Protein AF-Q5IST3-F1 (afdb_monomer_lite)

Radius of gyration: 19.04 Å; chains: 1; bounding box: 37×23×60 Å

InterPro domains:
  IPR021131 Large ribosomal subunit protein uL15/eL18 [PF00828] (26-92)
  IPR036227 Large ribosomal subunit protein uL15/eL18 superfamily [SSF52080] (6-92)

Structure (mmCIF, N/CA/C/O backbone):
data_AF-Q5IST3-F1
#
_entry.id   AF-Q5IST3-F1
#
loop_
_atom_site.group_PDB
_atom_site.id
_atom_site.type_symbol
_atom_site.label_atom_id
_atom_site.label_alt_id
_atom_site.label_comp_id
_atom_site.label_asym_id
_atom_site.label_entity_id
_atom_site.label_seq_id
_atom_site.pdbx_PDB_ins_code
_atom_site.Cartn_x
_atom_site.Cartn_y
_atom_site.Cartn_z
_atom_site.occupancy
_atom_site.B_iso_or_equiv
_atom_site.auth_seq_id
_atom_site.auth_comp_id
_atom_site.auth_asym_id
_atom_site.auth_atom_id
_atom_site.pdbx_PDB_model_num
ATOM 1 N N . LYS A 1 1 ? -3.776 -10.813 -36.688 1.00 88.19 1 LYS A N 1
ATOM 2 C CA . LYS A 1 1 ? -4.981 -10.667 -35.828 1.00 88.19 1 LYS A CA 1
ATOM 3 C C . LYS A 1 1 ? -4.707 -11.042 -34.370 1.00 88.19 1 LYS A C 1
ATOM 5 O O . LYS A 1 1 ? -5.029 -10.246 -33.508 1.00 88.19 1 LYS A O 1
ATOM 10 N N . TYR A 1 2 ? -4.101 -12.202 -34.097 1.00 95.25 2 TYR A N 1
ATOM 11 C CA . TYR A 1 2 ? -3.965 -12.733 -32.730 1.00 95.25 2 TYR A CA 1
ATOM 12 C C . TYR A 1 2 ? -2.842 -12.114 -31.875 1.00 95.25 2 TYR A C 1
ATOM 14 O O . TYR A 1 2 ? -2.975 -12.080 -30.661 1.00 95.25 2 TYR A O 1
ATOM 22 N N . HIS A 1 3 ? -1.775 -11.583 -32.491 1.00 94.38 3 HIS A N 1
ATOM 23 C CA . HIS A 1 3 ? -0.617 -11.022 -31.772 1.00 94.38 3 HIS A CA 1
ATOM 24 C C . HIS A 1 3 ? -0.281 -9.598 -32.251 1.00 94.38 3 HIS A C 1
ATOM 26 O O . HIS A 1 3 ? 0.742 -9.385 -32.910 1.00 94.38 3 HIS A O 1
ATOM 32 N N . PRO A 1 4 ? -1.166 -8.616 -32.009 1.00 95.56 4 PRO A N 1
ATOM 33 C CA . PRO A 1 4 ? -0.873 -7.225 -32.337 1.00 95.56 4 PRO A CA 1
ATOM 34 C C . PRO A 1 4 ? 0.322 -6.718 -31.509 1.00 9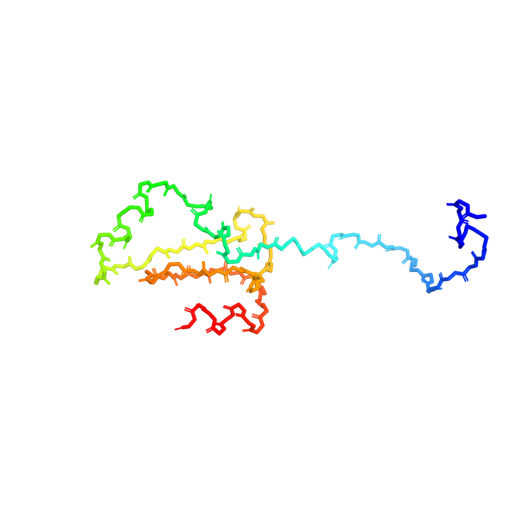5.56 4 PRO A C 1
ATOM 36 O O . PRO A 1 4 ? 0.392 -6.959 -30.308 1.00 95.56 4 PRO A O 1
ATOM 39 N N . GLY A 1 5 ? 1.264 -6.023 -32.156 1.00 95.56 5 GLY A N 1
ATOM 40 C CA . GLY A 1 5 ? 2.432 -5.417 -31.498 1.00 95.56 5 GLY A CA 1
ATOM 41 C C . GLY A 1 5 ? 3.643 -6.335 -31.281 1.00 95.56 5 GLY A C 1
ATOM 42 O O . GLY A 1 5 ? 4.585 -5.917 -30.618 1.00 95.56 5 GLY A O 1
ATOM 43 N N . TYR A 1 6 ? 3.648 -7.560 -31.829 1.00 96.00 6 TYR A N 1
ATOM 44 C CA . TYR A 1 6 ? 4.778 -8.493 -31.677 1.00 96.00 6 TYR A CA 1
ATOM 45 C C . TYR A 1 6 ? 6.064 -8.000 -32.360 1.00 96.00 6 TYR A C 1
ATOM 47 O O . TYR A 1 6 ? 7.154 -8.127 -31.807 1.00 96.00 6 TYR A O 1
ATOM 55 N N . PHE A 1 7 ? 5.937 -7.412 -33.553 1.00 96.19 7 PHE A N 1
ATOM 56 C CA . PHE A 1 7 ? 7.053 -6.784 -34.257 1.00 96.19 7 PHE A CA 1
ATOM 57 C C . PHE A 1 7 ? 7.083 -5.278 -33.990 1.00 96.19 7 PHE A C 1
ATOM 59 O O . PHE A 1 7 ? 6.047 -4.614 -34.016 1.00 96.19 7 PHE A O 1
ATOM 66 N N . GLY A 1 8 ? 8.286 -4.744 -33.781 1.00 94.94 8 GLY A N 1
ATOM 67 C CA . GLY A 1 8 ? 8.531 -3.333 -33.486 1.00 94.94 8 GLY A CA 1
ATOM 68 C C . GLY A 1 8 ? 9.397 -3.152 -32.239 1.00 94.94 8 GLY A C 1
ATOM 69 O O . GLY A 1 8 ? 9.559 -4.065 -31.434 1.00 94.94 8 GLY A O 1
ATOM 70 N N . LYS A 1 9 ? 9.989 -1.966 -32.080 1.00 96.50 9 LYS A N 1
ATOM 71 C CA . LYS A 1 9 ? 10.711 -1.567 -30.862 1.00 96.50 9 LYS A CA 1
ATOM 72 C C . LYS A 1 9 ? 9.924 -0.450 -30.186 1.00 96.50 9 LYS A C 1
ATOM 74 O O . LYS A 1 9 ? 9.560 0.515 -30.851 1.00 96.50 9 LYS A O 1
ATOM 79 N N . VAL A 1 10 ? 9.676 -0.575 -28.884 1.00 95.62 10 VAL A N 1
ATOM 80 C CA . VAL A 1 10 ? 8.921 0.404 -28.087 1.00 95.62 10 VAL A CA 1
ATOM 81 C C . VAL A 1 10 ? 9.650 0.730 -26.786 1.00 95.62 10 VAL A C 1
ATOM 83 O O . VAL A 1 10 ? 10.335 -0.122 -26.221 1.00 95.62 10 VAL A O 1
ATOM 86 N N . GLY A 1 11 ? 9.470 1.958 -26.297 1.00 96.69 11 GLY A N 1
ATOM 87 C CA . GLY A 1 11 ? 10.019 2.408 -25.018 1.00 96.69 11 GLY A CA 1
ATOM 88 C C . GLY A 1 11 ? 11.537 2.626 -25.012 1.00 96.69 11 GLY A C 1
ATOM 89 O O . GLY A 1 11 ? 12.235 2.476 -26.014 1.00 96.69 11 GLY A O 1
ATOM 90 N N . MET A 1 12 ? 12.050 3.022 -23.848 1.00 98.00 12 MET A N 1
ATOM 91 C CA . MET A 1 12 ? 13.469 3.310 -23.629 1.00 98.00 12 MET A CA 1
ATOM 92 C C . MET A 1 12 ? 14.198 2.087 -23.054 1.00 98.00 12 MET A C 1
ATOM 94 O O . MET A 1 12 ? 13.637 1.338 -22.254 1.00 98.00 12 MET A O 1
ATOM 98 N N . ARG A 1 13 ? 15.474 1.896 -23.423 1.00 97.25 13 ARG A N 1
ATOM 99 C CA . ARG A 1 13 ? 16.334 0.840 -22.854 1.00 97.25 13 ARG A CA 1
ATOM 100 C C . ARG A 1 13 ? 16.826 1.249 -21.462 1.00 97.25 13 ARG A C 1
ATOM 102 O O . ARG A 1 13 ? 17.384 2.330 -21.313 1.00 97.25 13 ARG A O 1
ATOM 109 N N . HIS A 1 14 ? 16.682 0.366 -20.474 1.00 96.38 14 HIS A N 1
ATOM 110 C CA . HIS A 1 14 ? 17.245 0.538 -19.132 1.00 96.38 14 HIS A CA 1
ATOM 111 C C . HIS A 1 14 ? 18.367 -0.484 -18.907 1.00 96.38 14 HIS A C 1
ATOM 113 O O . HIS A 1 14 ? 18.110 -1.666 -18.677 1.00 96.38 14 HIS A O 1
ATOM 119 N N . TYR A 1 15 ? 19.617 -0.029 -19.007 1.00 97.31 15 TYR A N 1
ATOM 120 C CA . TYR A 1 15 ? 20.795 -0.864 -18.766 1.00 97.31 15 TYR A CA 1
ATOM 121 C C . TYR A 1 15 ? 21.054 -1.047 -17.267 1.00 97.31 15 TYR A C 1
ATOM 123 O O . TYR A 1 15 ? 20.746 -0.165 -16.473 1.00 97.31 15 TYR A O 1
ATOM 131 N N . HIS A 1 16 ? 21.627 -2.193 -16.886 1.00 96.88 16 HIS A N 1
ATOM 132 C CA . HIS A 1 16 ? 21.954 -2.536 -15.491 1.00 96.88 16 HIS A CA 1
ATOM 133 C C . HIS A 1 16 ? 20.769 -2.399 -14.516 1.00 96.88 16 HIS A C 1
ATOM 135 O O . HIS A 1 16 ? 20.926 -1.940 -13.383 1.00 96.88 16 HIS A O 1
ATOM 141 N N . LEU A 1 17 ? 19.576 -2.821 -14.948 1.00 96.06 17 LEU A N 1
ATOM 142 C CA . LEU A 1 17 ? 18.360 -2.757 -14.141 1.00 96.06 17 LEU A CA 1
ATOM 143 C C . LEU A 1 17 ? 18.513 -3.526 -12.816 1.00 96.06 17 LEU A C 1
ATOM 145 O O . LEU A 1 17 ? 18.575 -4.757 -12.788 1.00 96.06 17 LEU A O 1
ATOM 149 N N . LYS A 1 18 ? 18.465 -2.791 -11.701 1.00 97.44 18 LYS A N 1
ATOM 150 C CA . LYS A 1 18 ? 18.419 -3.335 -10.338 1.00 97.44 18 LYS A CA 1
ATOM 151 C C . LYS A 1 18 ? 16.975 -3.382 -9.833 1.00 97.44 18 LYS A C 1
ATOM 153 O O . LYS A 1 18 ? 16.397 -2.369 -9.445 1.00 97.44 18 LYS A O 1
ATOM 158 N N . ARG A 1 19 ? 16.367 -4.573 -9.834 1.00 95.25 19 ARG A N 1
ATOM 159 C CA . ARG A 1 19 ? 14.939 -4.757 -9.488 1.00 95.25 19 ARG A CA 1
ATOM 160 C C . ARG A 1 19 ? 14.594 -4.402 -8.037 1.00 95.25 19 ARG A C 1
ATOM 162 O O . ARG A 1 19 ? 13.478 -3.982 -7.764 1.00 95.25 19 ARG A O 1
ATOM 169 N N . ASN A 1 20 ? 15.543 -4.519 -7.112 1.00 95.75 20 ASN A N 1
ATOM 170 C CA . ASN A 1 20 ? 15.338 -4.172 -5.703 1.00 95.75 20 ASN A CA 1
ATOM 171 C C . ASN A 1 20 ? 15.044 -2.676 -5.481 1.00 95.75 20 ASN A C 1
ATOM 173 O O . ASN A 1 20 ? 14.310 -2.341 -4.560 1.00 95.75 20 ASN A O 1
ATOM 177 N N . GLN A 1 21 ? 15.559 -1.784 -6.333 1.00 95.06 21 GLN A N 1
ATOM 178 C CA . GLN A 1 21 ? 15.318 -0.338 -6.217 1.00 95.06 21 GLN A CA 1
ATOM 179 C C . GLN A 1 21 ? 13.872 0.053 -6.545 1.00 95.06 21 GLN A C 1
ATOM 181 O O . GLN A 1 21 ? 13.358 1.030 -6.013 1.00 95.06 21 GLN A O 1
ATOM 186 N N . SER A 1 22 ? 13.207 -0.723 -7.404 1.00 93.88 22 SER A N 1
ATOM 187 C CA . SER A 1 22 ? 11.799 -0.524 -7.774 1.00 93.88 22 SER A CA 1
ATOM 188 C C . SER A 1 22 ? 10.844 -1.415 -6.974 1.00 93.88 22 SER A C 1
ATOM 190 O O . SER A 1 22 ? 9.639 -1.419 -7.231 1.00 93.88 22 SER A O 1
ATOM 192 N N . PHE A 1 23 ? 11.352 -2.158 -5.985 1.00 95.50 23 PHE A N 1
ATOM 193 C CA . PHE A 1 23 ? 10.536 -3.039 -5.163 1.00 95.50 23 PHE A CA 1
ATOM 194 C C . PHE A 1 23 ? 9.597 -2.221 -4.268 1.00 95.50 23 PHE A C 1
ATOM 196 O O . PHE A 1 23 ? 10.010 -1.606 -3.286 1.00 95.50 23 PHE A O 1
ATOM 203 N N . CYS A 1 24 ? 8.313 -2.208 -4.625 1.00 96.56 24 CYS A N 1
ATOM 204 C CA . CYS A 1 24 ? 7.274 -1.486 -3.897 1.00 96.56 24 CYS A CA 1
ATOM 205 C C . CYS A 1 24 ? 5.958 -2.284 -3.900 1.00 96.56 24 CYS A C 1
ATOM 207 O O . CYS A 1 24 ? 5.005 -1.920 -4.592 1.00 96.56 24 CYS A O 1
ATOM 209 N N . PRO A 1 25 ? 5.898 -3.408 -3.164 1.00 97.69 25 PRO A N 1
ATOM 210 C CA . PRO A 1 25 ? 4.672 -4.185 -3.016 1.00 97.69 25 PRO A CA 1
ATOM 211 C C . PRO A 1 25 ? 3.562 -3.353 -2.362 1.00 97.69 25 PRO A C 1
ATOM 213 O O . PRO A 1 25 ? 3.792 -2.609 -1.402 1.00 97.69 25 PRO A O 1
ATOM 216 N N . THR A 1 26 ? 2.344 -3.489 -2.887 1.00 97.69 26 THR A N 1
ATOM 217 C CA . THR A 1 26 ? 1.181 -2.680 -2.497 1.00 97.69 26 THR A CA 1
ATOM 218 C C . THR A 1 26 ? 0.112 -3.500 -1.783 1.00 97.69 26 THR A C 1
ATOM 220 O O . THR A 1 26 ? -0.200 -4.604 -2.226 1.00 97.69 26 THR A O 1
ATOM 223 N N . VAL A 1 27 ? -0.531 -2.919 -0.769 1.00 97.56 27 VAL A N 1
ATOM 224 C CA . VAL A 1 27 ? -1.733 -3.463 -0.114 1.00 97.56 27 VAL A CA 1
ATOM 225 C C . VAL A 1 27 ? -2.869 -2.442 -0.166 1.00 97.56 27 VAL A C 1
ATOM 227 O O . VAL A 1 27 ? -2.627 -1.238 -0.200 1.00 97.56 27 VAL A O 1
ATOM 230 N N . ASN A 1 28 ? -4.116 -2.904 -0.211 1.00 97.25 28 ASN A N 1
ATOM 231 C CA . ASN A 1 28 ? -5.298 -2.042 -0.213 1.00 97.25 28 ASN A CA 1
ATOM 232 C C . ASN A 1 28 ? -5.981 -2.021 1.163 1.00 97.25 28 ASN A C 1
ATOM 234 O O . ASN A 1 28 ? -5.794 -2.934 1.968 1.00 97.25 28 ASN A O 1
ATOM 238 N N . LEU A 1 29 ? -6.788 -0.986 1.418 1.00 95.00 29 LEU A N 1
ATOM 239 C CA . LEU A 1 29 ? -7.481 -0.795 2.698 1.00 95.00 29 LEU A CA 1
ATOM 240 C C . LEU A 1 29 ? -8.424 -1.949 3.074 1.00 95.00 29 LEU A C 1
ATOM 242 O O . LEU A 1 29 ? -8.529 -2.282 4.252 1.00 95.00 29 LEU A O 1
ATOM 246 N N . ASP A 1 30 ? -9.085 -2.569 2.093 1.00 92.81 30 ASP A N 1
ATOM 247 C CA . ASP A 1 30 ? -9.965 -3.734 2.291 1.00 92.81 30 ASP A CA 1
ATOM 248 C C . ASP A 1 30 ? -9.251 -4.937 2.919 1.00 92.81 30 ASP A C 1
ATOM 250 O O . ASP A 1 30 ? -9.872 -5.713 3.641 1.00 92.81 30 ASP A O 1
ATOM 254 N N . LYS A 1 31 ? -7.943 -5.075 2.680 1.00 93.12 31 LYS A N 1
ATOM 255 C CA . LYS A 1 31 ? -7.128 -6.190 3.176 1.00 93.12 31 LYS A CA 1
ATOM 256 C C . LYS A 1 31 ? -6.313 -5.861 4.426 1.00 93.12 31 LYS A C 1
ATOM 258 O O . LYS A 1 31 ? -5.634 -6.736 4.944 1.00 93.12 31 LYS A O 1
ATOM 263 N N . LEU A 1 32 ? -6.364 -4.640 4.961 1.00 93.00 32 LEU A N 1
ATOM 264 C CA . LEU A 1 32 ? -5.547 -4.293 6.136 1.00 93.00 32 LEU A CA 1
ATOM 265 C C . LEU A 1 32 ? -5.878 -5.161 7.358 1.00 93.00 32 LEU A C 1
ATOM 267 O O . LEU A 1 32 ? -4.975 -5.632 8.043 1.00 93.00 32 LEU A O 1
ATOM 271 N N . TRP A 1 33 ? -7.159 -5.455 7.585 1.00 91.94 33 TRP A N 1
ATOM 272 C CA . TRP A 1 33 ? -7.596 -6.283 8.715 1.00 91.94 33 TRP A CA 1
ATOM 273 C C . TRP A 1 33 ? -7.304 -7.775 8.558 1.00 91.94 33 TRP A C 1
ATOM 275 O O . TRP A 1 33 ? -7.486 -8.514 9.519 1.0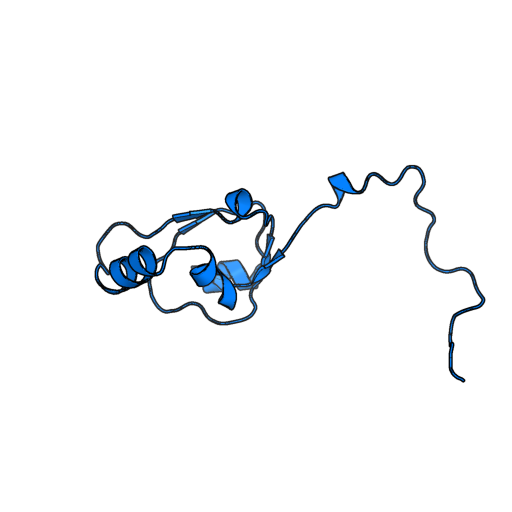0 91.94 33 TRP A O 1
ATOM 285 N N . THR A 1 34 ? -6.835 -8.225 7.390 1.00 91.81 34 THR A N 1
ATOM 286 C CA . THR A 1 34 ? -6.353 -9.605 7.224 1.00 91.81 34 THR A CA 1
ATOM 287 C C . THR A 1 34 ? -4.900 -9.763 7.669 1.00 91.81 34 THR A C 1
ATOM 289 O O . THR A 1 34 ? -4.420 -10.884 7.765 1.00 91.81 34 THR A O 1
ATOM 292 N N . LEU A 1 35 ? -4.183 -8.658 7.917 1.00 91.88 35 LEU A N 1
ATOM 293 C CA . LEU A 1 35 ? -2.790 -8.670 8.388 1.00 91.88 35 LEU A CA 1
ATOM 294 C C . LEU A 1 35 ? -2.673 -8.824 9.910 1.00 91.88 35 LEU A C 1
ATOM 296 O O . LEU A 1 35 ? -1.572 -8.964 10.435 1.00 91.88 35 LEU A O 1
ATOM 300 N N . VAL A 1 36 ? -3.798 -8.776 10.620 1.00 89.88 36 VAL A N 1
ATOM 301 C CA . VAL A 1 36 ? -3.880 -8.921 12.075 1.00 89.88 36 VAL A CA 1
ATOM 302 C C . VAL A 1 36 ? -4.708 -10.145 12.439 1.00 89.88 36 VAL A C 1
ATOM 304 O O . VAL A 1 36 ? -5.603 -10.548 11.697 1.00 89.88 36 VAL A O 1
ATOM 307 N N . SER A 1 37 ? -4.414 -10.735 13.599 1.00 90.12 37 SER A N 1
ATOM 308 C CA . SER A 1 37 ? -5.176 -11.875 14.105 1.00 90.12 37 SER A CA 1
ATOM 309 C C . SER A 1 37 ? -6.631 -11.498 14.383 1.00 90.12 37 SER A C 1
ATOM 311 O O . SER A 1 37 ? -6.951 -10.367 14.766 1.00 90.12 37 SER A O 1
ATOM 313 N N . GLU A 1 38 ? -7.521 -12.478 14.250 1.00 88.62 38 GLU A N 1
ATOM 314 C CA . GLU A 1 38 ? -8.944 -12.280 14.512 1.00 88.62 38 GLU A CA 1
ATOM 315 C C . GLU A 1 38 ? -9.214 -11.826 15.951 1.00 88.62 38 GLU A C 1
ATOM 317 O O . GLU A 1 38 ? -10.027 -10.929 16.170 1.00 88.62 38 GLU A O 1
ATOM 322 N N . GLN A 1 39 ? -8.463 -12.353 16.920 1.00 88.31 39 GLN A N 1
ATOM 323 C CA . GLN A 1 39 ? -8.543 -11.932 18.317 1.00 88.31 39 GLN A CA 1
ATOM 324 C C . GLN A 1 39 ? -8.272 -10.428 18.477 1.00 88.31 39 GLN A C 1
ATOM 326 O O . GLN A 1 39 ? -9.041 -9.725 19.131 1.00 88.31 39 GLN A O 1
ATOM 331 N N . THR A 1 40 ? -7.224 -9.910 17.827 1.00 86.75 40 THR A N 1
ATOM 332 C CA . THR A 1 40 ? -6.887 -8.476 17.855 1.00 86.75 40 THR A CA 1
ATOM 333 C C . THR A 1 40 ? -7.995 -7.639 17.222 1.00 86.75 40 THR A C 1
ATOM 335 O O . THR A 1 40 ? -8.381 -6.605 17.766 1.00 86.75 40 THR A O 1
ATOM 338 N N . ARG A 1 41 ? -8.552 -8.109 16.100 1.00 85.94 41 ARG A N 1
ATOM 339 C CA . ARG A 1 41 ? -9.661 -7.448 15.401 1.00 85.94 41 ARG A CA 1
ATOM 340 C C . ARG A 1 41 ? -10.913 -7.355 16.276 1.00 85.94 41 ARG A C 1
ATOM 342 O O . ARG A 1 41 ? -11.512 -6.288 16.365 1.00 85.94 41 ARG A O 1
ATOM 349 N N . VAL A 1 42 ? -11.299 -8.448 16.935 1.00 87.69 42 VAL A N 1
ATOM 350 C CA . VAL A 1 42 ? -12.481 -8.489 17.814 1.00 87.69 42 VAL A CA 1
ATOM 351 C C . VAL A 1 42 ? -12.276 -7.615 19.052 1.00 87.69 42 VAL A C 1
ATOM 353 O O . VAL A 1 42 ? -13.186 -6.888 19.448 1.00 87.69 42 VAL A O 1
ATOM 356 N N . ASN A 1 43 ? -11.080 -7.631 19.640 1.00 86.12 43 ASN A N 1
ATOM 357 C CA . ASN A 1 43 ? -10.758 -6.799 20.799 1.00 86.12 43 ASN A CA 1
ATOM 358 C C . ASN A 1 43 ? -10.770 -5.304 20.456 1.00 86.12 43 ASN A C 1
ATOM 360 O O . ASN A 1 43 ? -11.314 -4.510 21.222 1.00 86.12 43 ASN A O 1
ATOM 364 N N . ALA A 1 44 ? -10.245 -4.923 19.289 1.00 84.12 44 ALA A N 1
ATOM 365 C CA . ALA A 1 44 ? -10.284 -3.544 18.805 1.00 84.12 44 ALA A CA 1
ATOM 366 C C . ALA A 1 44 ? -11.719 -3.056 18.544 1.00 84.12 44 ALA A C 1
ATOM 368 O O . ALA A 1 44 ? -12.045 -1.910 18.843 1.00 84.12 44 ALA A O 1
ATOM 369 N N . ALA A 1 45 ? -12.599 -3.933 18.052 1.00 84.38 45 ALA A N 1
ATOM 370 C CA . ALA A 1 45 ? -14.009 -3.601 17.856 1.00 84.38 45 ALA A CA 1
ATOM 371 C C . ALA A 1 45 ? -14.757 -3.369 19.185 1.00 84.38 45 ALA A C 1
ATOM 373 O O . ALA A 1 45 ? -15.660 -2.531 19.249 1.00 84.38 45 ALA A O 1
ATOM 374 N N . LYS A 1 46 ? -14.384 -4.102 20.245 1.00 84.62 46 LYS A N 1
ATOM 375 C CA . LYS A 1 46 ? -14.972 -3.978 21.590 1.00 84.62 46 LYS A CA 1
ATOM 376 C C . LYS A 1 46 ? -14.462 -2.737 22.334 1.00 84.62 46 LYS A C 1
ATOM 378 O O . LYS A 1 46 ? -15.257 -2.011 22.925 1.00 84.62 46 LYS A O 1
ATOM 383 N N . ASN A 1 47 ? -13.160 -2.459 22.268 1.00 77.62 47 ASN A N 1
ATOM 384 C CA . ASN A 1 47 ? -12.508 -1.392 23.031 1.00 77.62 47 ASN A CA 1
ATOM 385 C C . ASN A 1 47 ? -12.392 -0.089 22.228 1.00 77.62 47 ASN A C 1
ATOM 387 O O . ASN A 1 47 ? -11.312 0.285 21.780 1.00 77.62 47 ASN A O 1
ATOM 391 N N . LYS A 1 48 ? -13.510 0.633 22.079 1.00 70.94 48 LYS A N 1
ATOM 392 C CA . LYS A 1 48 ? -13.572 1.881 21.287 1.00 70.94 48 LYS A CA 1
ATOM 393 C C . LYS A 1 48 ? -12.747 3.046 21.852 1.00 70.94 48 LYS A C 1
ATOM 395 O O . LYS A 1 48 ? -12.365 3.927 21.093 1.00 70.94 48 LYS A O 1
ATOM 400 N N . THR A 1 49 ? -12.500 3.061 23.159 1.00 74.44 49 THR A N 1
ATOM 401 C CA . THR A 1 49 ? -11.756 4.113 23.880 1.00 74.44 49 THR A CA 1
ATOM 402 C C . THR A 1 49 ? -10.343 3.688 24.284 1.00 74.44 49 THR A C 1
ATOM 404 O O . THR A 1 49 ? -9.598 4.490 24.840 1.00 74.44 49 THR A O 1
ATOM 407 N N . GLY A 1 50 ? -9.974 2.429 24.029 1.00 74.81 50 GLY A N 1
ATOM 408 C CA . GLY A 1 50 ? -8.656 1.890 24.350 1.00 74.81 50 GLY A CA 1
ATOM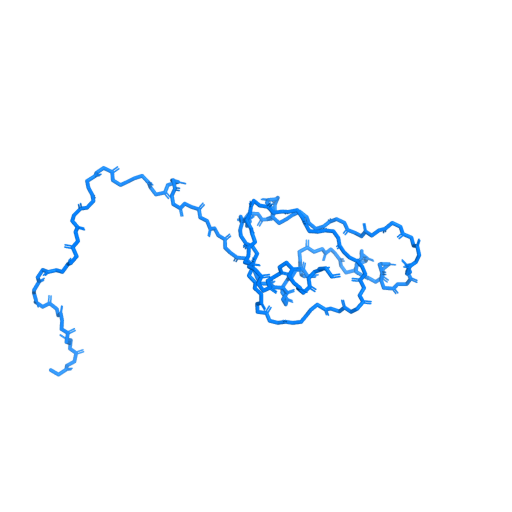 409 C C . GLY A 1 50 ? -7.601 2.222 23.293 1.00 74.81 50 GLY A C 1
ATOM 410 O O . GLY A 1 50 ? -7.875 2.864 22.280 1.00 74.81 50 GLY A O 1
ATOM 411 N N . ALA A 1 51 ? -6.377 1.744 23.518 1.00 81.00 51 ALA A N 1
ATOM 412 C CA . ALA A 1 51 ? -5.290 1.895 22.559 1.00 81.00 51 ALA A CA 1
ATOM 413 C C . ALA A 1 51 ? -5.649 1.258 21.201 1.00 81.00 51 ALA A C 1
ATOM 415 O O . ALA A 1 51 ? -6.023 0.085 21.129 1.00 81.00 51 ALA A O 1
ATOM 416 N N . ALA A 1 52 ? -5.514 2.033 20.121 1.00 87.12 52 ALA A N 1
ATOM 417 C CA . ALA A 1 52 ? -5.781 1.562 18.767 1.00 87.12 52 ALA A CA 1
ATOM 418 C C . ALA A 1 52 ? -4.722 0.535 18.313 1.00 87.12 52 ALA A C 1
ATOM 420 O O . ALA A 1 52 ? -3.531 0.716 18.588 1.00 87.12 52 ALA A O 1
ATOM 421 N N . PRO A 1 53 ? -5.113 -0.524 17.578 1.00 91.00 53 PRO A N 1
ATOM 422 C CA . PRO A 1 53 ? -4.164 -1.493 17.053 1.00 91.00 53 PRO A CA 1
ATOM 423 C C . PRO A 1 53 ? -3.238 -0.852 16.016 1.00 91.00 53 PRO A C 1
ATOM 425 O O . PRO A 1 53 ? -3.664 -0.069 15.161 1.00 91.00 53 PRO A O 1
ATOM 428 N N . ILE A 1 54 ? -1.963 -1.234 16.078 1.00 92.00 54 ILE A N 1
ATOM 429 C CA . ILE A 1 54 ? -0.942 -0.819 15.117 1.00 92.00 54 ILE A CA 1
ATOM 430 C C . ILE A 1 54 ? -0.802 -1.911 14.057 1.00 92.00 54 ILE A C 1
ATOM 432 O O . ILE A 1 54 ? -0.377 -3.025 14.361 1.00 92.00 54 ILE A O 1
ATOM 436 N N . ILE A 1 55 ? -1.116 -1.579 12.807 1.00 94.12 55 ILE A N 1
ATOM 437 C CA . ILE A 1 55 ? -0.904 -2.447 11.647 1.00 94.12 55 ILE A CA 1
ATOM 438 C C . ILE A 1 55 ? 0.375 -1.999 10.943 1.00 94.12 55 ILE A C 1
ATOM 440 O O . ILE A 1 55 ? 0.403 -0.978 10.253 1.00 94.12 55 ILE A O 1
ATOM 444 N N . ASP A 1 56 ? 1.445 -2.767 11.128 1.00 95.62 56 ASP A N 1
ATOM 445 C CA . ASP A 1 56 ? 2.716 -2.560 10.437 1.00 95.62 56 ASP A CA 1
ATOM 446 C C . ASP A 1 56 ? 2.752 -3.376 9.145 1.00 95.62 56 ASP A C 1
ATOM 448 O O . ASP A 1 56 ? 3.015 -4.580 9.150 1.00 95.62 56 ASP A O 1
ATOM 452 N N . VAL A 1 57 ? 2.485 -2.709 8.021 1.00 96.25 57 VAL A N 1
ATOM 453 C CA . VAL A 1 57 ? 2.431 -3.390 6.722 1.00 96.25 57 VAL A CA 1
ATOM 454 C C . VAL A 1 57 ? 3.824 -3.707 6.179 1.00 96.25 57 VAL A C 1
ATOM 456 O O . VAL A 1 57 ? 3.954 -4.603 5.346 1.00 96.25 57 VAL A O 1
ATOM 459 N N . VAL A 1 58 ? 4.869 -3.028 6.673 1.00 96.06 58 VAL A N 1
ATOM 460 C CA . VAL A 1 58 ? 6.260 -3.268 6.261 1.00 96.06 58 VAL A CA 1
ATOM 461 C C . VAL A 1 58 ? 6.729 -4.616 6.783 1.00 96.06 58 VAL A C 1
ATOM 463 O O . VAL A 1 58 ? 7.344 -5.374 6.033 1.00 96.06 58 VAL A O 1
ATOM 466 N N . ARG A 1 59 ? 6.362 -4.961 8.024 1.00 95.25 59 ARG A N 1
ATOM 467 C CA . ARG A 1 59 ? 6.604 -6.302 8.584 1.00 95.25 59 ARG A CA 1
ATOM 468 C C . ARG A 1 59 ? 5.882 -7.399 7.805 1.00 95.25 59 ARG A C 1
ATOM 470 O O . ARG A 1 59 ? 6.408 -8.499 7.689 1.00 95.25 59 ARG A O 1
ATOM 477 N N . SER A 1 60 ? 4.725 -7.091 7.225 1.00 94.38 60 SER A N 1
ATOM 478 C CA . SER A 1 60 ? 3.992 -7.995 6.329 1.00 94.38 60 SER A CA 1
ATOM 479 C C . SER A 1 60 ? 4.509 -7.993 4.882 1.00 94.38 60 SER A C 1
ATOM 481 O O . SER A 1 60 ? 3.906 -8.634 4.025 1.00 94.38 60 SER A O 1
ATOM 483 N N . GLY A 1 61 ? 5.598 -7.277 4.586 1.00 95.75 61 GLY A N 1
ATOM 484 C CA . GLY A 1 61 ? 6.226 -7.255 3.266 1.00 95.75 61 GLY A CA 1
ATOM 485 C C . GLY A 1 61 ? 5.621 -6.263 2.271 1.00 95.75 61 GLY A C 1
ATOM 486 O O . GLY A 1 61 ? 5.934 -6.353 1.090 1.00 95.75 61 GLY A O 1
ATOM 487 N N . TYR A 1 62 ? 4.792 -5.309 2.707 1.00 97.75 62 TYR A N 1
ATOM 488 C CA . TYR A 1 62 ? 4.205 -4.265 1.857 1.00 97.75 62 TYR A CA 1
ATOM 489 C C . TYR A 1 62 ? 4.812 -2.897 2.141 1.00 97.75 62 TYR A C 1
ATOM 491 O O . TYR A 1 62 ? 5.050 -2.526 3.287 1.00 97.75 62 TYR A O 1
ATOM 499 N N . TYR A 1 63 ? 5.047 -2.106 1.096 1.00 97.62 63 TYR A 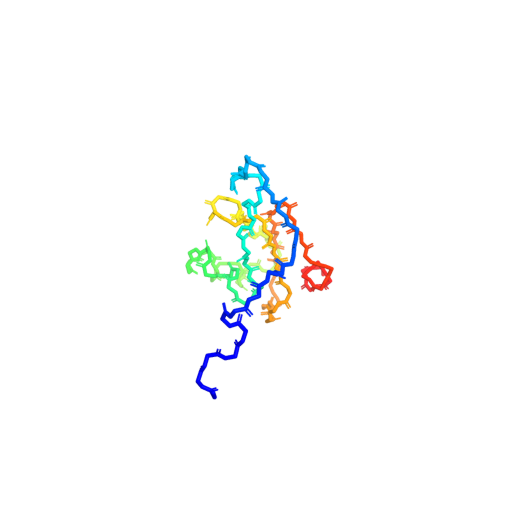N 1
ATOM 500 C CA . TYR A 1 63 ? 5.649 -0.776 1.232 1.00 97.62 63 TYR A CA 1
ATOM 501 C C . TYR A 1 63 ? 4.639 0.347 1.022 1.00 97.62 63 TYR A C 1
ATOM 503 O O . TYR A 1 63 ? 4.780 1.400 1.646 1.00 97.62 63 TYR A O 1
ATOM 511 N N . LYS A 1 64 ? 3.618 0.134 0.183 1.00 97.94 64 LYS A N 1
ATOM 512 C CA . LYS A 1 64 ? 2.639 1.167 -0.169 1.00 97.94 64 LYS A CA 1
ATOM 513 C C . LYS A 1 64 ? 1.201 0.745 0.121 1.00 97.94 64 LYS A C 1
ATOM 515 O O . LYS A 1 64 ? 0.778 -0.335 -0.284 1.00 97.94 64 LYS A O 1
ATOM 520 N N . VAL A 1 65 ? 0.431 1.630 0.752 1.00 97.94 65 VAL A N 1
ATOM 521 C CA . VAL A 1 65 ? -1.005 1.433 1.005 1.00 97.94 65 VAL A CA 1
ATOM 522 C C . VAL A 1 65 ? -1.845 2.222 -0.002 1.00 97.94 65 VAL A 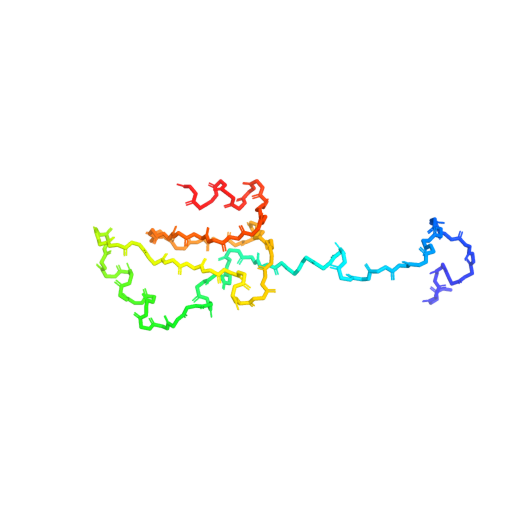C 1
ATOM 524 O O . VAL A 1 65 ? -1.656 3.425 -0.206 1.00 97.94 65 VAL A O 1
ATOM 527 N N . LEU A 1 66 ? -2.789 1.535 -0.643 1.00 98.19 66 LEU A N 1
ATOM 528 C CA . LEU A 1 66 ? -3.680 2.056 -1.677 1.00 98.19 66 LEU A CA 1
ATOM 529 C C . LEU A 1 66 ? -5.136 2.119 -1.193 1.00 98.19 66 LEU A C 1
ATOM 531 O O . LEU A 1 66 ? -5.580 1.320 -0.376 1.00 98.19 66 LEU A O 1
ATOM 535 N N . GLY A 1 67 ? -5.898 3.078 -1.720 1.00 96.75 67 GLY A N 1
ATOM 536 C CA . GLY A 1 67 ? -7.227 3.441 -1.216 1.00 96.75 67 GLY A CA 1
ATOM 537 C C . GLY A 1 67 ? -8.417 2.606 -1.709 1.00 96.75 67 GLY A C 1
ATOM 538 O O . GLY A 1 67 ? -9.546 3.105 -1.636 1.00 96.75 67 GLY A O 1
ATOM 539 N N . LYS A 1 68 ? -8.234 1.398 -2.264 1.00 97.25 68 LYS A N 1
ATOM 540 C CA . LYS A 1 68 ? -9.376 0.547 -2.662 1.00 97.25 68 LYS A CA 1
ATOM 541 C C . LYS A 1 68 ? -10.079 -0.005 -1.417 1.00 97.25 68 LYS A C 1
ATOM 543 O O . LYS A 1 68 ? -9.424 -0.383 -0.454 1.00 97.25 68 LYS A O 1
ATOM 548 N N . GLY A 1 69 ? -11.410 -0.068 -1.458 1.00 93.31 69 GLY A N 1
ATOM 549 C CA . GLY A 1 69 ? -12.224 -0.601 -0.363 1.00 93.31 69 GLY A CA 1
ATOM 550 C C . GLY A 1 69 ? -12.594 0.428 0.704 1.00 93.31 69 GLY A C 1
ATOM 551 O O . GLY A 1 69 ? -12.364 1.632 0.540 1.00 93.31 69 GLY A O 1
ATOM 552 N N . LYS A 1 70 ? -13.222 -0.052 1.777 1.00 89.06 70 LYS A N 1
ATOM 553 C CA . LYS A 1 70 ? -13.620 0.739 2.946 1.00 89.06 70 LYS A CA 1
ATOM 554 C C . LYS A 1 70 ? -13.035 0.093 4.194 1.00 89.06 70 LYS A C 1
ATOM 556 O O . LYS A 1 70 ? -13.064 -1.128 4.317 1.00 89.06 70 LYS A O 1
ATOM 561 N N . LEU A 1 71 ? -12.533 0.921 5.100 1.00 88.50 71 LEU A N 1
ATOM 562 C CA . LEU A 1 71 ? -12.190 0.482 6.443 1.00 88.50 71 LEU A CA 1
ATOM 563 C C . LEU A 1 71 ? -13.459 0.461 7.312 1.00 88.50 71 LEU A C 1
ATOM 565 O O . LEU A 1 71 ? -14.331 1.317 7.134 1.00 88.50 71 LEU A O 1
ATOM 569 N N . PRO A 1 72 ? -13.592 -0.503 8.238 1.00 88.56 72 PRO A N 1
ATOM 570 C CA . PRO A 1 72 ? -14.584 -0.419 9.304 1.00 88.56 72 PRO A CA 1
ATOM 571 C C . PRO A 1 72 ? -14.362 0.845 10.147 1.00 88.56 72 PRO A C 1
ATOM 573 O O . PRO A 1 72 ? -13.232 1.311 10.275 1.00 88.56 72 PRO A O 1
ATOM 576 N N . LYS A 1 73 ? -15.434 1.378 10.751 1.00 86.06 73 LYS A N 1
ATOM 577 C CA . LYS A 1 73 ? -15.408 2.557 11.644 1.00 86.06 73 LYS A CA 1
ATOM 578 C C . LYS A 1 73 ? -14.792 2.235 13.018 1.00 86.06 73 LYS A C 1
ATOM 580 O O . LYS A 1 73 ? -15.400 2.494 14.052 1.00 86.06 73 LYS A O 1
ATOM 585 N N . GLN A 1 74 ? -13.626 1.604 13.024 1.00 86.56 74 GLN A N 1
ATOM 586 C CA . GLN A 1 74 ? -12.836 1.321 14.217 1.00 86.56 74 GLN A CA 1
ATOM 587 C C . GLN A 1 74 ? -11.465 1.993 14.062 1.00 86.56 74 GLN A C 1
ATOM 589 O O . GLN A 1 74 ? -10.889 1.926 12.970 1.00 86.56 74 GLN A O 1
ATOM 594 N N . PRO A 1 75 ? -10.955 2.661 15.109 1.00 89.31 75 PRO A N 1
ATOM 595 C CA . PRO A 1 75 ? -9.692 3.384 15.031 1.00 89.31 75 PRO A CA 1
ATOM 596 C C . PRO A 1 75 ? -8.531 2.416 14.782 1.00 89.31 75 PRO A C 1
ATOM 598 O O . PRO A 1 75 ? -8.483 1.323 15.347 1.00 89.31 75 PRO A O 1
ATOM 601 N N . VAL A 1 76 ? -7.591 2.812 13.924 1.00 91.62 76 VAL A N 1
ATOM 602 C CA . VAL A 1 76 ? -6.415 2.012 13.567 1.00 91.62 76 VAL A CA 1
ATOM 603 C C . VAL A 1 76 ? -5.236 2.916 13.241 1.00 91.62 76 VAL A C 1
ATOM 605 O O . VAL A 1 76 ? -5.403 3.967 12.628 1.00 91.62 76 VAL A O 1
ATOM 608 N N . ILE A 1 77 ? -4.034 2.490 13.620 1.00 92.88 77 ILE A N 1
ATOM 609 C CA . ILE A 1 77 ? -2.789 3.167 13.258 1.00 92.88 77 ILE A CA 1
ATOM 610 C C . ILE A 1 77 ? -2.074 2.301 12.224 1.00 92.88 77 ILE A C 1
ATOM 612 O O . ILE A 1 77 ? -1.731 1.155 12.503 1.00 92.88 77 ILE A O 1
ATOM 616 N N . VAL A 1 78 ? -1.832 2.835 11.028 1.00 95.31 78 VAL A N 1
ATOM 617 C CA . VAL A 1 78 ? -1.160 2.103 9.944 1.00 95.31 78 VAL A CA 1
ATOM 618 C C . VAL A 1 78 ? 0.262 2.631 9.772 1.00 95.31 78 VAL A C 1
ATOM 620 O O . VAL A 1 78 ? 0.453 3.818 9.523 1.00 95.31 78 VAL A O 1
ATOM 623 N N . LYS A 1 79 ? 1.265 1.751 9.869 1.00 96.50 79 LYS A N 1
ATOM 624 C CA . LYS A 1 79 ? 2.673 2.071 9.580 1.00 96.50 79 LYS A CA 1
ATOM 625 C C . LYS A 1 79 ? 3.048 1.522 8.208 1.00 96.50 79 LYS A C 1
ATOM 627 O O . LYS A 1 79 ? 3.024 0.310 8.011 1.00 96.50 79 LYS A O 1
ATOM 632 N N . ALA A 1 80 ? 3.398 2.404 7.275 1.00 97.31 80 ALA A N 1
ATOM 633 C CA . ALA A 1 80 ? 3.845 2.062 5.924 1.00 97.31 80 ALA A CA 1
ATOM 634 C C . ALA A 1 80 ? 4.937 3.034 5.452 1.00 97.31 80 ALA A C 1
ATOM 636 O O . ALA A 1 80 ? 5.083 4.114 6.020 1.00 97.31 80 ALA A O 1
ATOM 637 N N . LYS A 1 81 ? 5.676 2.675 4.391 1.00 97.06 81 LYS A N 1
ATOM 6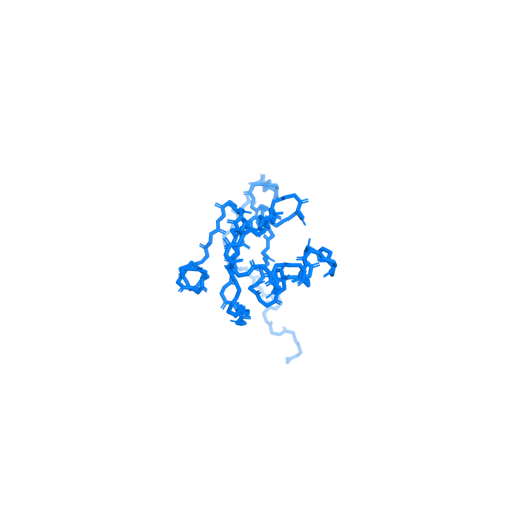38 C CA . LYS A 1 81 ? 6.644 3.596 3.764 1.00 97.06 81 LYS A CA 1
ATOM 639 C C . LYS A 1 81 ? 5.951 4.659 2.914 1.00 97.06 81 LYS A C 1
ATOM 641 O O . LYS A 1 81 ? 6.398 5.797 2.873 1.00 97.06 81 LYS A O 1
ATOM 646 N N . PHE A 1 82 ? 4.873 4.280 2.226 1.00 97.75 82 PHE A N 1
ATOM 647 C CA . PHE A 1 82 ? 4.146 5.153 1.309 1.00 97.75 82 PHE A CA 1
ATOM 648 C C . PHE A 1 82 ? 2.634 4.970 1.431 1.00 97.75 82 PHE A C 1
ATOM 650 O O . PHE A 1 82 ? 2.136 3.861 1.639 1.00 97.75 82 PHE A O 1
ATOM 657 N N . PHE A 1 83 ? 1.890 6.041 1.168 1.00 97.88 83 PHE A N 1
ATOM 658 C CA . PHE A 1 83 ? 0.437 6.011 1.051 1.00 97.88 83 PHE A CA 1
ATOM 659 C C . PHE A 1 83 ? -0.008 6.686 -0.247 1.00 97.88 83 PHE A C 1
ATOM 661 O O . PHE A 1 83 ? 0.649 7.576 -0.783 1.00 97.88 83 PHE A O 1
ATOM 668 N N . SER A 1 84 ? -1.130 6.232 -0.803 1.00 98.00 84 SER A N 1
ATOM 669 C CA . SER A 1 84 ? -1.873 7.041 -1.775 1.00 98.00 84 SER A CA 1
ATOM 670 C C . SER A 1 84 ? -2.695 8.104 -1.045 1.00 98.00 84 SER A C 1
ATOM 672 O O . SER A 1 84 ? -3.229 7.809 0.021 1.00 98.00 84 SER A O 1
ATOM 674 N N . ARG A 1 85 ? -2.905 9.276 -1.659 1.00 97.75 85 ARG A N 1
ATOM 675 C CA . ARG A 1 85 ? -3.734 10.355 -1.085 1.00 97.75 85 ARG A CA 1
ATOM 676 C C . ARG A 1 85 ? -5.097 9.853 -0.593 1.00 97.75 85 ARG A C 1
ATOM 678 O O . ARG A 1 85 ? -5.469 10.055 0.554 1.00 97.75 85 ARG A O 1
ATOM 685 N N . ARG A 1 86 ? -5.789 9.075 -1.431 1.00 97.00 86 ARG A N 1
ATOM 686 C CA . ARG A 1 86 ? -7.091 8.472 -1.102 1.00 97.00 86 ARG A CA 1
ATOM 687 C C . ARG A 1 86 ? -7.030 7.470 0.058 1.00 97.00 86 ARG A C 1
ATOM 689 O O . ARG A 1 86 ? -8.047 7.220 0.694 1.00 97.00 86 ARG A O 1
ATOM 696 N N . ALA A 1 87 ? -5.886 6.820 0.279 1.00 96.94 87 ALA A N 1
ATOM 697 C CA . ALA A 1 87 ? -5.712 5.938 1.429 1.00 96.94 87 ALA A CA 1
ATOM 698 C C . ALA A 1 87 ? -5.593 6.753 2.718 1.00 96.94 87 ALA A C 1
ATOM 700 O O . ALA A 1 87 ? -6.286 6.440 3.678 1.00 96.94 87 ALA A O 1
ATOM 701 N N . GLU A 1 88 ? -4.781 7.812 2.715 1.00 95.56 88 GLU A N 1
ATOM 702 C CA . GLU A 1 88 ? -4.636 8.705 3.872 1.00 95.56 88 GLU A CA 1
ATOM 703 C C . GLU A 1 88 ? -5.962 9.369 4.245 1.00 95.56 88 GLU A C 1
ATOM 705 O O . GLU A 1 88 ? -6.352 9.329 5.405 1.00 95.56 88 GLU A O 1
ATOM 710 N N . GLU A 1 89 ? -6.693 9.899 3.258 1.00 95.25 89 GLU A N 1
ATOM 711 C CA . GLU A 1 89 ? -8.018 10.517 3.442 1.00 95.25 89 GLU A CA 1
ATOM 712 C C . GLU A 1 89 ? -9.054 9.576 4.076 1.00 95.25 89 GLU A C 1
ATOM 714 O O . GLU A 1 89 ? -10.010 10.045 4.675 1.00 95.25 89 GLU A O 1
ATOM 719 N N . LYS A 1 90 ? -8.904 8.257 3.911 1.00 93.81 90 LYS A N 1
ATOM 720 C CA . LYS A 1 90 ? -9.825 7.253 4.467 1.00 93.81 90 LYS A CA 1
ATOM 721 C C . LYS A 1 90 ? -9.393 6.703 5.825 1.00 93.81 90 LYS A C 1
ATOM 723 O O . LYS A 1 90 ? -10.188 6.010 6.455 1.00 93.81 90 LYS A O 1
ATOM 728 N N . ILE A 1 91 ? -8.122 6.875 6.183 1.00 92.56 91 ILE A N 1
ATOM 729 C CA . ILE A 1 91 ? -7.563 6.436 7.467 1.00 92.56 91 ILE A CA 1
ATOM 730 C C . ILE A 1 91 ? -7.700 7.553 8.509 1.00 92.56 91 ILE A C 1
ATOM 732 O O . ILE A 1 91 ? -7.910 7.243 9.679 1.00 92.56 91 ILE A O 1
ATOM 736 N N . LYS A 1 92 ? -7.568 8.816 8.081 1.00 88.94 92 LYS A N 1
ATOM 737 C CA . LYS A 1 92 ? -7.948 9.992 8.873 1.00 88.94 92 LYS A CA 1
ATOM 738 C C . LYS A 1 92 ? -9.447 9.987 9.160 1.00 88.94 92 LYS A C 1
ATOM 740 O O . LYS A 1 92 ? -9.797 10.394 10.286 1.00 88.94 92 LYS A O 1
#

Secondary structure (DSSP, 8-state):
--STT-SS--S---TT--GGGG---EEEGGGGGGSS-HHHHHHHHH-TTSPPPEEETTTTT--EEE--S---SS--EEE-SEE-HHHHHHH-

Foldseek 3Di:
DPDPPPDDDDDDDDPPDDVVVVDAAEDEQVCQVVQDDPVLVVVQVVCQPDDAEEREVVVVVHAEYEHPDAHPPGQHHYDHNYYDPNNVVRND

Organism: Macaca fascicularis (NCBI:txid9541)

Sequence (92 aa):
KYHPGYFGKVGMRHYHLKRNQSFCPTVNLDKLWTLVSEQTRVNAAKNKTGAAPIIDVVRSGYYKVLGKGKLPKQPVIVKAKFFSRRAEEKIK

pLDDT: mean 92.78, std 5.64, range [70.94, 98.19]